Protein AF-A0A974X849-F1 (afdb_monomer_lite)

Secondary structure (DSSP, 8-state):
--HHHHHHHHHTTS-HHHIIIIIHIIIIIHHHHHHHHHHHHHHHHTT---HHHHHHHHHHHHHHHHHHHHHHHHHHHHHHHHHHTT-BS-HHHHHHHHIIIIIIIIIIIHHHHHH--S--S-HHHHHHHHHHHHHHHHHHHHHHHHHHGGGGGGGB-

Foldseek 3Di:
DDPLVVVCVVPVVDDLVCQLQPVQLVPQQQVVLVVLLVVVVVVVVVPDDPVVLSVVLSVVLSVVSSVLSSVLSNLVNVLSVCLVVLVDQDLVVNLVSQLVNQQQSRWLVSNLSSPDDPDPVDPVVNVCSVPVSSVRSSVVSVVVCVVRVVSSPVSHD

pLDDT: mean 79.15, std 9.49, range [49.28, 93.44]

Structure (mmCIF, N/CA/C/O backbone):
data_AF-A0A974X849-F1
#
_entry.id   AF-A0A974X849-F1
#
loop_
_atom_site.group_PDB
_atom_site.id
_atom_site.type_symbol
_atom_site.label_atom_id
_atom_site.label_alt_id
_atom_site.label_comp_id
_atom_site.label_asym_id
_atom_site.label_entity_id
_atom_site.label_seq_id
_atom_site.pdbx_PDB_ins_code
_atom_site.Cartn_x
_atom_site.Cartn_y
_atom_site.Cartn_z
_atom_site.occupancy
_atom_site.B_iso_or_equiv
_atom_site.auth_seq_id
_atom_site.auth_comp_id
_atom_site.auth_asym_id
_atom_site.auth_atom_id
_atom_site.pdbx_PDB_model_num
ATOM 1 N N . MET A 1 1 ? -18.730 14.088 14.517 1.00 52.00 1 MET A N 1
ATOM 2 C CA . MET A 1 1 ? -18.420 12.729 14.003 1.00 52.00 1 MET A CA 1
ATOM 3 C C . MET A 1 1 ? -17.008 12.722 13.441 1.00 52.00 1 MET A C 1
ATOM 5 O O . MET A 1 1 ? -16.687 13.609 12.659 1.00 52.00 1 MET A O 1
ATOM 9 N N . GLY A 1 2 ? -16.146 11.794 13.863 1.00 66.69 2 GLY A N 1
ATOM 10 C CA . GLY A 1 2 ? -14.771 11.732 13.360 1.00 66.69 2 GLY A CA 1
ATOM 11 C C . GLY A 1 2 ? -14.711 11.256 11.906 1.00 66.69 2 GLY A C 1
ATOM 12 O O . GLY A 1 2 ? -15.606 10.554 11.436 1.00 66.69 2 GLY A O 1
ATOM 13 N N . LYS A 1 3 ? -13.632 11.601 11.188 1.00 69.19 3 LYS A N 1
ATOM 14 C CA . LYS A 1 3 ? -13.411 11.155 9.798 1.00 69.19 3 LYS A CA 1
ATOM 15 C C . LYS A 1 3 ? -13.486 9.624 9.664 1.00 69.19 3 LYS A C 1
ATOM 17 O O . LYS A 1 3 ? -14.090 9.140 8.711 1.00 69.19 3 LYS A O 1
ATOM 22 N N . VAL A 1 4 ? -12.957 8.878 10.638 1.00 70.31 4 VAL A N 1
ATOM 23 C CA . VAL A 1 4 ? -13.020 7.403 10.688 1.00 70.31 4 VAL A CA 1
ATOM 24 C C . VAL A 1 4 ? -14.458 6.898 10.868 1.00 70.31 4 VAL A C 1
ATOM 26 O O . VAL A 1 4 ? -14.873 6.079 10.059 1.00 70.31 4 VAL A O 1
ATOM 29 N N . ASP A 1 5 ? -15.250 7.447 11.800 1.00 70.62 5 ASP A N 1
ATOM 30 C CA . ASP A 1 5 ? -16.679 7.098 11.968 1.00 70.62 5 ASP A CA 1
ATOM 31 C C . ASP A 1 5 ? -17.467 7.290 10.664 1.00 70.62 5 ASP A C 1
ATOM 33 O O . ASP A 1 5 ? -18.250 6.440 10.243 1.00 70.62 5 ASP A O 1
ATOM 37 N N . SER A 1 6 ? -17.222 8.410 9.973 1.00 77.62 6 SER A N 1
ATOM 38 C CA . SER A 1 6 ? -17.874 8.709 8.694 1.00 77.62 6 SER A CA 1
ATOM 39 C C . SER A 1 6 ? -17.460 7.738 7.583 1.00 77.62 6 SER A C 1
ATOM 41 O O . SER A 1 6 ? -18.272 7.385 6.726 1.00 77.62 6 SER A O 1
ATOM 43 N N . LYS A 1 7 ? -16.193 7.303 7.594 1.00 74.25 7 LYS A N 1
ATOM 44 C CA . LYS A 1 7 ? -15.628 6.375 6.614 1.00 74.25 7 LYS A CA 1
ATOM 45 C C . LYS A 1 7 ? -16.153 4.964 6.871 1.00 74.25 7 LYS A C 1
ATOM 47 O O . LYS A 1 7 ? -16.627 4.329 5.934 1.00 74.25 7 LYS A O 1
ATOM 52 N N . TRP A 1 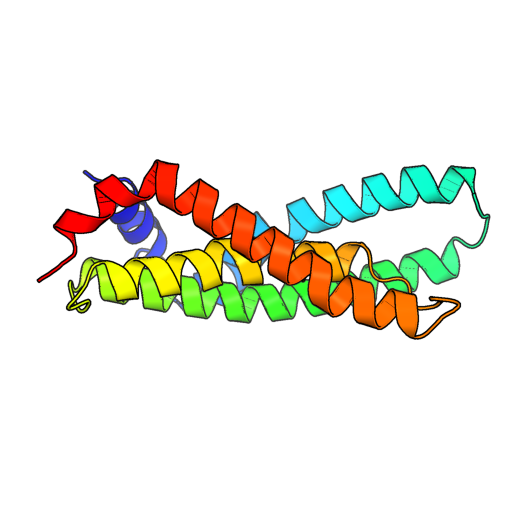8 ? -16.166 4.529 8.130 1.00 76.69 8 TRP A N 1
ATOM 53 C CA . TRP A 1 8 ? -16.754 3.263 8.551 1.00 76.69 8 TRP A CA 1
ATOM 54 C C . TRP A 1 8 ? -18.240 3.203 8.209 1.00 76.69 8 TRP A C 1
ATOM 56 O O . TRP A 1 8 ? -18.626 2.305 7.480 1.00 76.69 8 TRP A O 1
ATOM 66 N N . ASN A 1 9 ? -19.052 4.203 8.568 1.00 77.19 9 ASN A N 1
ATOM 67 C CA . ASN A 1 9 ? -20.485 4.230 8.234 1.00 77.19 9 ASN A CA 1
ATOM 68 C C . ASN A 1 9 ? -20.785 4.165 6.727 1.00 77.19 9 ASN A C 1
ATOM 70 O O . ASN A 1 9 ? -21.864 3.734 6.324 1.00 77.19 9 ASN A O 1
ATOM 74 N N . LYS A 1 10 ? -19.865 4.619 5.869 1.00 77.81 10 LYS A N 1
ATOM 75 C CA . LYS A 1 10 ? -19.992 4.471 4.411 1.00 77.81 10 LYS A CA 1
ATOM 76 C C . LYS A 1 10 ? -19.595 3.074 3.938 1.00 77.81 10 LYS A C 1
ATOM 78 O O . LYS A 1 10 ? -20.205 2.560 3.003 1.00 77.81 10 LYS A O 1
ATOM 83 N N . ILE A 1 11 ? -18.562 2.496 4.546 1.00 71.25 11 ILE A N 1
ATOM 84 C CA . ILE A 1 11 ? -17.989 1.201 4.173 1.00 71.25 11 ILE A CA 1
ATOM 85 C C . ILE A 1 11 ? -18.840 0.043 4.719 1.00 71.25 11 ILE A C 1
ATOM 87 O O . ILE A 1 11 ? -19.149 -0.865 3.957 1.00 71.25 11 ILE A O 1
ATOM 91 N N . SER A 1 12 ? -19.305 0.121 5.968 1.00 76.94 12 SER A N 1
ATOM 92 C CA . SER A 1 12 ? -20.121 -0.891 6.655 1.00 76.94 12 SER A CA 1
ATOM 93 C C . SER A 1 12 ? -21.507 -1.089 6.038 1.00 76.94 12 SER A C 1
ATOM 95 O O . SER A 1 12 ? -22.063 -2.180 6.107 1.00 76.94 12 SER A O 1
ATOM 97 N N . LYS A 1 13 ? -22.049 -0.067 5.360 1.00 77.00 13 LYS A N 1
ATOM 98 C CA . LYS A 1 13 ? -23.278 -0.181 4.551 1.00 77.00 13 LYS A CA 1
ATOM 99 C C . LYS A 1 13 ? -23.125 -1.105 3.338 1.00 77.00 13 LYS A C 1
ATOM 101 O O . LYS A 1 13 ? -24.120 -1.446 2.705 1.00 77.00 13 LYS A O 1
ATOM 106 N N . ARG A 1 14 ? -21.896 -1.463 2.958 1.00 75.00 14 ARG A N 1
ATOM 107 C CA . ARG A 1 14 ? -21.586 -2.372 1.848 1.00 75.00 14 ARG A CA 1
ATOM 108 C C . ARG A 1 14 ? -20.989 -3.660 2.401 1.00 75.00 14 ARG A C 1
ATOM 110 O O . ARG A 1 14 ? -20.420 -3.674 3.484 1.00 75.00 14 ARG A O 1
ATOM 117 N N . THR A 1 15 ? -21.087 -4.754 1.648 1.00 78.38 15 THR A N 1
ATOM 118 C CA . THR A 1 15 ? -20.474 -6.018 2.073 1.00 78.38 15 THR A CA 1
ATOM 119 C C . THR A 1 15 ? -18.949 -5.923 2.019 1.00 78.38 15 THR A C 1
ATOM 121 O O . THR A 1 15 ? -18.383 -5.296 1.119 1.00 78.38 15 THR A O 1
ATOM 124 N N . MET A 1 16 ? -18.276 -6.607 2.948 1.00 74.81 16 MET A N 1
ATOM 125 C CA . MET A 1 16 ? -16.814 -6.731 2.984 1.00 74.81 16 MET A CA 1
ATOM 126 C C . MET A 1 16 ? -16.256 -7.128 1.608 1.00 74.81 16 MET A C 1
ATOM 128 O O . MET A 1 16 ? -15.324 -6.504 1.106 1.00 74.81 16 MET A O 1
ATOM 132 N N . LYS A 1 17 ? -16.884 -8.116 0.946 1.00 76.81 17 LYS A N 1
ATOM 133 C CA . LYS A 1 17 ? -16.521 -8.560 -0.412 1.00 76.81 17 LYS A CA 1
ATOM 134 C C . LYS A 1 17 ? -16.564 -7.404 -1.415 1.00 76.81 17 LYS A C 1
ATOM 136 O O . LYS A 1 17 ? -15.614 -7.215 -2.167 1.00 76.81 17 LYS A O 1
ATOM 141 N N . TRP A 1 18 ? -17.616 -6.588 -1.398 1.00 80.50 18 TRP A N 1
ATOM 142 C CA . TRP A 1 18 ? -17.719 -5.447 -2.303 1.00 80.50 18 TRP A CA 1
ATOM 143 C C . TRP A 1 18 ? -16.598 -4.427 -2.063 1.00 80.50 18 TRP A C 1
ATOM 145 O O . TRP A 1 18 ? -15.985 -3.949 -3.014 1.00 80.50 18 TRP A O 1
ATOM 155 N N . HIS A 1 19 ? -16.279 -4.115 -0.804 1.00 77.50 19 HIS A N 1
ATOM 156 C CA . HIS A 1 19 ? -15.189 -3.192 -0.482 1.00 77.50 19 HIS A CA 1
ATOM 157 C C . HIS A 1 19 ? -13.818 -3.725 -0.931 1.00 77.50 19 HIS A C 1
ATOM 159 O O . HIS A 1 19 ? -13.050 -2.973 -1.527 1.00 77.50 19 HIS A O 1
ATOM 165 N N . MET A 1 20 ? -13.555 -5.020 -0.725 1.00 78.56 20 MET A N 1
ATOM 166 C CA . MET A 1 20 ? -12.295 -5.674 -1.095 1.00 78.56 20 MET A CA 1
ATOM 167 C C . MET A 1 20 ? -12.081 -5.785 -2.606 1.00 78.56 20 MET A C 1
ATOM 169 O O . MET A 1 20 ? -10.988 -5.499 -3.074 1.00 78.56 20 MET A O 1
ATOM 173 N N . PHE A 1 21 ? -13.096 -6.205 -3.367 1.00 71.56 21 PHE A N 1
ATOM 174 C CA . PHE A 1 21 ? -12.935 -6.504 -4.798 1.00 71.56 21 PHE A CA 1
ATOM 175 C C . PHE A 1 21 ? -13.242 -5.311 -5.707 1.00 71.56 21 PHE A C 1
ATOM 177 O O . PHE A 1 21 ? -12.679 -5.194 -6.788 1.00 71.56 21 PHE A O 1
ATOM 184 N N . VAL A 1 22 ? -14.130 -4.411 -5.282 1.00 68.88 22 VAL A N 1
ATOM 185 C CA . VAL A 1 22 ? -14.666 -3.350 -6.149 1.00 68.88 22 VAL A CA 1
ATOM 186 C C . VAL A 1 22 ? -14.359 -1.976 -5.570 1.00 68.88 22 VAL A C 1
ATOM 188 O O . VAL A 1 22 ? -13.866 -1.095 -6.261 1.00 68.88 22 VAL A O 1
ATOM 191 N N . GLY A 1 23 ? -14.627 -1.771 -4.284 1.00 72.38 23 GLY A N 1
ATOM 192 C CA . GLY A 1 23 ? -14.546 -0.455 -3.662 1.00 72.38 23 GLY A CA 1
ATOM 193 C C . GLY A 1 23 ? -13.134 0.107 -3.598 1.00 72.38 23 GLY A C 1
ATOM 194 O O . GLY A 1 23 ? -12.895 1.212 -4.077 1.00 72.38 23 GLY A O 1
ATOM 195 N N . PHE A 1 24 ? -12.226 -0.631 -2.969 1.00 75.75 24 PHE A N 1
ATOM 196 C CA . PHE A 1 24 ? -10.872 -0.170 -2.708 1.00 75.75 24 PHE A CA 1
ATOM 197 C C . PHE A 1 24 ? -9.974 -0.220 -3.956 1.00 75.75 24 PHE A C 1
ATOM 199 O O . PHE A 1 24 ? -9.436 0.832 -4.322 1.00 75.75 24 PHE A O 1
ATOM 206 N N . PRO A 1 25 ? -9.863 -1.359 -4.676 1.00 69.25 25 PRO A N 1
ATOM 207 C CA . PRO A 1 25 ? -8.932 -1.466 -5.797 1.00 69.25 25 PRO A CA 1
ATOM 208 C C . PRO A 1 25 ? -9.285 -0.503 -6.936 1.00 69.25 25 PRO A C 1
ATOM 210 O O . PRO A 1 25 ? -8.424 0.244 -7.397 1.00 69.25 25 PRO A O 1
ATOM 213 N N . LEU A 1 26 ? -10.562 -0.450 -7.343 1.00 69.19 26 LEU A N 1
ATOM 214 C CA . LEU A 1 26 ? -10.991 0.366 -8.486 1.00 69.19 26 LEU A CA 1
ATOM 215 C C . LEU A 1 26 ? -10.956 1.872 -8.202 1.00 69.19 26 LEU A C 1
ATOM 217 O O . LEU A 1 26 ? -10.762 2.652 -9.126 1.00 69.19 26 LEU A O 1
ATOM 221 N N . LYS A 1 27 ? -11.182 2.308 -6.954 1.00 74.94 27 LYS A N 1
ATOM 222 C CA . LYS A 1 27 ? -11.252 3.746 -6.638 1.00 74.94 27 LYS A CA 1
ATOM 223 C C . LYS A 1 27 ? -9.926 4.348 -6.226 1.00 74.94 27 LYS A C 1
ATOM 225 O O . LYS A 1 27 ? -9.729 5.538 -6.440 1.00 74.94 27 LYS A O 1
ATOM 230 N N . GLN A 1 28 ? -9.075 3.571 -5.564 1.00 72.06 28 GLN A N 1
ATOM 231 C CA . GLN A 1 28 ? -7.878 4.119 -4.941 1.00 72.06 28 GLN A CA 1
ATOM 232 C C . GLN A 1 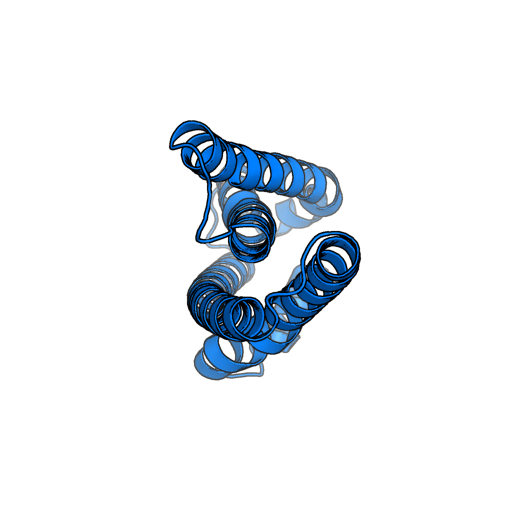28 ? -6.591 3.635 -5.605 1.00 72.06 28 GLN A C 1
ATOM 234 O O . GLN A 1 28 ? -5.641 4.401 -5.652 1.00 72.06 28 GLN A O 1
ATOM 239 N N . ILE A 1 29 ? -6.548 2.415 -6.150 1.00 74.50 29 ILE A N 1
ATOM 240 C CA . ILE A 1 29 ? -5.300 1.849 -6.689 1.00 74.50 29 ILE A CA 1
ATOM 241 C C . ILE A 1 29 ? -5.217 1.989 -8.203 1.00 74.50 29 ILE A C 1
ATOM 243 O O . ILE A 1 29 ? -4.238 2.538 -8.704 1.00 74.50 29 ILE A O 1
ATOM 247 N N . ILE A 1 30 ? -6.251 1.565 -8.934 1.00 73.69 30 ILE A N 1
ATOM 248 C CA . ILE A 1 30 ? -6.245 1.622 -10.403 1.00 73.69 30 ILE A CA 1
ATOM 249 C C . ILE A 1 30 ? -6.046 3.051 -10.936 1.00 73.69 30 ILE A C 1
ATOM 251 O O . ILE A 1 30 ? -5.205 3.216 -11.813 1.00 73.69 30 ILE A O 1
ATOM 255 N N . PRO A 1 31 ? -6.721 4.102 -10.426 1.00 75.81 31 PRO A N 1
ATOM 256 C CA . PRO A 1 31 ? -6.533 5.453 -10.953 1.00 75.81 31 PRO A CA 1
ATOM 257 C C . PRO A 1 31 ? -5.119 5.992 -10.718 1.00 75.81 31 PRO A C 1
ATOM 259 O O . PRO A 1 31 ? -4.550 6.613 -11.610 1.00 75.81 31 PRO A O 1
ATOM 262 N N . ILE A 1 32 ? -4.532 5.719 -9.544 1.00 74.94 32 ILE A N 1
ATOM 263 C CA . ILE A 1 32 ? -3.158 6.132 -9.215 1.00 74.94 32 ILE A CA 1
ATOM 264 C C . ILE A 1 32 ? -2.167 5.419 -10.132 1.00 74.94 32 ILE A C 1
ATOM 266 O O . ILE A 1 32 ? -1.254 6.045 -10.665 1.00 74.94 32 ILE A O 1
ATOM 270 N N . GLN A 1 33 ? -2.361 4.121 -10.359 1.00 72.50 33 GLN A N 1
ATOM 271 C CA . GLN A 1 33 ? -1.504 3.374 -11.265 1.00 72.50 33 GLN A CA 1
ATOM 272 C C . GLN A 1 33 ? -1.660 3.776 -12.722 1.00 72.50 33 GLN A C 1
ATOM 274 O O . GLN A 1 33 ? -0.649 3.912 -13.395 1.00 72.50 33 GLN A O 1
ATOM 279 N N . LEU A 1 34 ? -2.880 3.992 -13.211 1.00 77.06 34 LEU A N 1
ATOM 280 C CA . LEU A 1 34 ? -3.096 4.487 -14.568 1.00 77.06 34 LEU A CA 1
ATOM 281 C C . LEU A 1 34 ? -2.440 5.856 -14.750 1.00 77.06 34 LEU A C 1
ATOM 283 O O . LEU A 1 34 ? -1.765 6.068 -15.748 1.00 77.06 34 LEU A O 1
ATOM 287 N N . PHE A 1 35 ? -2.560 6.752 -13.766 1.00 80.44 35 PHE A N 1
ATOM 288 C CA . PHE A 1 35 ? -1.868 8.038 -13.789 1.00 80.44 35 PHE A CA 1
ATOM 289 C C . PHE A 1 35 ? -0.344 7.866 -13.876 1.00 80.44 35 PHE A C 1
ATOM 291 O O . PHE A 1 35 ? 0.287 8.451 -14.752 1.00 80.44 35 PHE A O 1
ATOM 298 N N . LEU A 1 36 ? 0.249 7.024 -13.023 1.00 76.06 36 LEU A N 1
ATOM 299 C CA . LEU A 1 36 ? 1.690 6.755 -13.051 1.00 76.06 36 LEU A CA 1
ATOM 300 C C . LEU A 1 36 ? 2.135 6.095 -14.362 1.00 76.06 36 LEU A C 1
ATOM 302 O O . LEU A 1 36 ? 3.170 6.472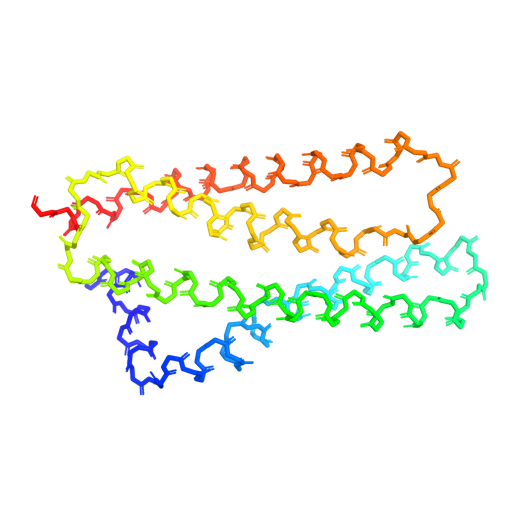 -14.902 1.00 76.06 36 LEU A O 1
ATOM 306 N N . LEU A 1 37 ? 1.359 5.149 -14.893 1.00 74.31 37 LEU A N 1
ATOM 307 C CA . LEU A 1 37 ? 1.636 4.492 -16.170 1.00 74.31 37 LEU A CA 1
ATOM 308 C C . LEU A 1 37 ? 1.598 5.487 -17.329 1.00 74.31 37 LEU A C 1
ATOM 310 O O . LEU A 1 37 ? 2.509 5.465 -18.143 1.00 74.31 37 LEU A O 1
ATOM 314 N N . VAL A 1 38 ? 0.617 6.395 -17.367 1.00 75.50 38 VAL A N 1
ATOM 315 C CA . VAL A 1 38 ? 0.528 7.451 -18.390 1.00 75.50 38 VAL A CA 1
ATOM 316 C C . VAL A 1 38 ? 1.719 8.403 -18.304 1.00 75.50 38 VAL A C 1
ATOM 318 O O . VAL A 1 38 ? 2.305 8.737 -19.329 1.00 75.50 38 VAL A O 1
ATOM 321 N N . VAL A 1 39 ? 2.117 8.820 -17.098 1.00 77.19 39 VAL A N 1
ATOM 322 C CA . VAL A 1 39 ? 3.304 9.671 -16.904 1.00 77.19 39 VAL A CA 1
ATOM 323 C C . VAL A 1 39 ? 4.570 8.954 -17.380 1.00 77.19 39 VAL A C 1
ATOM 325 O O . VAL A 1 39 ? 5.381 9.542 -18.093 1.00 77.19 39 VAL A O 1
ATOM 328 N N . LEU A 1 40 ? 4.728 7.676 -17.030 1.00 69.81 40 LEU A N 1
ATOM 329 C CA . LEU A 1 40 ? 5.868 6.864 -17.456 1.00 69.81 40 LEU A CA 1
ATOM 330 C C . LEU A 1 40 ? 5.869 6.626 -18.967 1.00 69.81 40 LEU A C 1
ATOM 332 O O . LEU A 1 40 ? 6.926 6.703 -19.580 1.00 69.81 40 LEU A O 1
ATOM 336 N N . GLU A 1 41 ? 4.713 6.378 -19.579 1.00 66.81 41 GLU A N 1
ATOM 337 C CA . GLU A 1 41 ? 4.570 6.232 -21.029 1.00 66.81 41 GLU A CA 1
ATOM 338 C C . GLU A 1 41 ? 4.924 7.526 -21.753 1.00 66.81 41 GLU A C 1
ATOM 340 O O . GLU A 1 41 ? 5.615 7.490 -22.768 1.00 66.81 41 GLU A O 1
ATOM 345 N N . PHE A 1 42 ? 4.525 8.675 -21.200 1.00 69.00 42 PHE A N 1
ATOM 346 C CA . PHE A 1 42 ? 4.887 9.978 -21.739 1.00 69.00 42 PHE A CA 1
ATOM 347 C C . PHE A 1 42 ? 6.405 10.162 -21.743 1.00 69.00 42 PHE A C 1
ATOM 349 O O . PHE A 1 42 ? 6.959 10.532 -22.769 1.00 69.00 42 PHE A O 1
ATOM 356 N N . ILE A 1 43 ? 7.087 9.825 -20.645 1.00 67.00 43 ILE A N 1
ATOM 357 C CA . ILE A 1 43 ? 8.556 9.866 -20.554 1.00 67.00 43 ILE A CA 1
ATOM 358 C C . ILE A 1 43 ? 9.193 8.875 -21.540 1.00 67.00 43 ILE A C 1
ATOM 360 O O . ILE A 1 43 ? 10.136 9.218 -22.246 1.00 67.00 43 ILE A O 1
ATOM 364 N N . ASN A 1 44 ? 8.667 7.653 -21.621 1.00 63.44 44 ASN A N 1
ATOM 365 C CA . ASN A 1 44 ? 9.251 6.575 -22.416 1.00 63.44 44 ASN A CA 1
ATOM 366 C C . ASN A 1 44 ? 9.059 6.782 -23.927 1.00 63.44 44 ASN A C 1
ATOM 368 O O . ASN A 1 44 ? 9.937 6.433 -24.709 1.00 63.44 44 ASN A O 1
ATOM 372 N N . LYS A 1 45 ? 7.958 7.420 -24.347 1.00 60.84 45 LYS A N 1
ATOM 373 C CA . LYS A 1 45 ? 7.698 7.816 -25.741 1.00 60.84 45 LYS A CA 1
ATOM 374 C C . LYS A 1 45 ? 8.759 8.779 -26.287 1.00 60.84 45 LYS A C 1
ATOM 376 O O . LYS A 1 45 ? 8.994 8.791 -27.490 1.00 60.84 45 LYS A O 1
ATOM 381 N N . TYR A 1 46 ? 9.416 9.555 -25.424 1.00 57.34 46 TYR A N 1
ATOM 382 C CA . TYR A 1 46 ? 10.555 10.395 -25.810 1.00 57.34 46 TYR A CA 1
ATOM 383 C C . TYR A 1 46 ? 11.885 9.625 -25.891 1.00 57.34 46 TYR A C 1
ATOM 385 O O . TYR A 1 46 ? 12.868 10.191 -26.362 1.00 57.34 46 TYR A O 1
ATOM 393 N N . ILE A 1 47 ? 11.934 8.365 -25.439 1.00 60.50 47 ILE A N 1
ATOM 394 C CA . ILE A 1 47 ? 13.177 7.601 -25.251 1.00 60.50 47 ILE A CA 1
ATOM 395 C C . ILE A 1 47 ? 13.239 6.330 -26.124 1.00 60.50 47 ILE A C 1
ATOM 397 O O . ILE A 1 47 ? 14.338 5.961 -26.532 1.00 60.50 47 ILE A O 1
ATOM 401 N N . ASN A 1 48 ? 12.129 5.638 -26.435 1.00 58.16 48 ASN A N 1
ATOM 402 C CA . ASN A 1 48 ? 12.191 4.357 -27.168 1.00 58.16 48 ASN A CA 1
ATOM 403 C C . ASN A 1 48 ? 10.888 3.961 -27.914 1.00 58.16 48 ASN A C 1
ATOM 405 O O . ASN A 1 48 ? 9.788 4.234 -27.439 1.00 58.16 48 ASN A O 1
ATOM 409 N N . GLU A 1 49 ? 10.991 3.245 -29.046 1.00 58.94 49 GLU A N 1
ATOM 410 C CA . GLU A 1 49 ? 9.863 2.951 -29.971 1.00 58.94 49 GLU A CA 1
ATOM 411 C C . GLU A 1 49 ? 9.068 1.649 -29.693 1.00 58.94 49 GLU A C 1
ATOM 413 O O . GLU A 1 49 ? 8.133 1.307 -30.422 1.00 58.94 49 GLU A O 1
ATOM 418 N N . ASN A 1 50 ? 9.384 0.877 -28.647 1.00 70.88 50 ASN A N 1
ATOM 419 C CA . ASN A 1 50 ? 8.867 -0.498 -28.518 1.00 70.88 50 ASN A CA 1
ATOM 420 C C . ASN A 1 50 ? 7.497 -0.615 -27.800 1.00 70.88 50 ASN A C 1
ATOM 422 O O . ASN A 1 50 ? 7.371 -1.166 -26.702 1.00 70.88 50 ASN A O 1
ATOM 426 N N . ILE A 1 51 ? 6.442 -0.117 -28.453 1.00 73.12 51 ILE A N 1
ATOM 427 C CA . ILE A 1 51 ? 5.064 0.004 -27.927 1.00 73.12 51 ILE A CA 1
ATOM 428 C C . ILE A 1 51 ? 4.448 -1.344 -27.497 1.00 73.12 51 ILE A C 1
ATOM 430 O O . ILE A 1 51 ? 3.771 -1.422 -26.472 1.00 73.12 51 ILE A O 1
ATOM 434 N N . LYS A 1 52 ? 4.681 -2.438 -28.238 1.00 76.06 52 LYS A N 1
ATOM 435 C CA . LYS A 1 52 ? 4.061 -3.750 -27.935 1.00 76.06 52 LYS A CA 1
ATOM 436 C C . LYS A 1 52 ? 4.492 -4.304 -26.578 1.00 76.06 52 LYS A C 1
ATOM 438 O O . LYS A 1 52 ? 3.668 -4.815 -25.821 1.00 76.06 52 LYS A O 1
ATOM 443 N N . LEU A 1 53 ? 5.780 -4.190 -26.271 1.00 75.38 53 LEU A N 1
ATOM 444 C CA . LEU A 1 53 ? 6.346 -4.648 -25.009 1.00 75.38 53 LEU A CA 1
ATOM 445 C C . LEU A 1 53 ? 5.805 -3.819 -23.832 1.00 75.38 53 LEU A C 1
ATOM 447 O O . LEU A 1 53 ? 5.470 -4.372 -22.785 1.00 75.38 53 LEU A O 1
ATOM 451 N N . PHE A 1 54 ? 5.662 -2.507 -24.028 1.00 75.94 54 PHE A N 1
ATOM 452 C CA . PHE A 1 54 ? 5.099 -1.600 -23.034 1.00 75.94 54 PHE A CA 1
ATOM 453 C C . PHE A 1 54 ? 3.651 -1.963 -22.656 1.00 75.94 54 PHE A C 1
ATOM 455 O O . PHE A 1 54 ? 3.305 -1.996 -21.471 1.00 75.94 54 PHE A O 1
ATOM 462 N N . ILE A 1 55 ? 2.813 -2.304 -23.643 1.00 77.56 55 ILE A N 1
ATOM 463 C CA . ILE A 1 55 ? 1.415 -2.702 -23.408 1.00 77.56 55 ILE A CA 1
ATOM 464 C C . ILE A 1 55 ? 1.345 -3.955 -22.526 1.00 77.56 55 ILE A C 1
ATOM 466 O O . ILE A 1 55 ? 0.624 -3.970 -21.527 1.00 77.56 55 ILE A O 1
ATOM 470 N N . VAL A 1 56 ? 2.124 -4.994 -22.849 1.00 80.56 56 VAL A N 1
ATOM 471 C CA . VAL A 1 56 ? 2.141 -6.250 -22.076 1.00 80.56 56 VAL A CA 1
ATOM 472 C C . VAL A 1 56 ? 2.572 -6.001 -20.626 1.00 80.56 56 VAL A C 1
ATOM 474 O O . VAL A 1 56 ? 1.943 -6.504 -19.695 1.00 80.56 56 VAL A O 1
ATOM 477 N N . GLN A 1 57 ? 3.599 -5.177 -20.414 1.00 77.94 57 GLN A N 1
ATOM 478 C CA . GLN A 1 57 ? 4.066 -4.813 -19.074 1.00 77.94 57 GLN A CA 1
ATOM 479 C C . GLN A 1 57 ? 3.004 -4.070 -18.269 1.00 77.94 57 GLN A C 1
ATOM 481 O O . GLN A 1 57 ? 2.788 -4.374 -17.096 1.00 77.94 57 GLN A O 1
ATOM 486 N N . SER A 1 58 ? 2.330 -3.111 -18.896 1.00 79.31 58 SER A N 1
ATOM 487 C CA . SER A 1 58 ? 1.284 -2.320 -18.253 1.00 79.31 58 SER A CA 1
ATOM 488 C C . SER A 1 58 ? 0.117 -3.199 -17.806 1.00 79.31 58 SER A C 1
ATOM 490 O O . SER A 1 58 ? -0.365 -3.051 -16.684 1.00 79.31 58 SER A O 1
ATOM 492 N N . ILE A 1 59 ? -0.275 -4.185 -18.620 1.00 83.25 59 ILE A N 1
ATOM 493 C CA . ILE A 1 59 ? -1.302 -5.169 -18.250 1.00 83.25 59 ILE A CA 1
ATOM 494 C C . ILE A 1 59 ? -0.867 -5.984 -17.024 1.00 83.25 59 ILE A C 1
ATOM 496 O O . ILE A 1 59 ? -1.634 -6.106 -16.069 1.00 83.25 59 ILE A O 1
ATOM 500 N N . ILE A 1 60 ? 0.367 -6.502 -17.003 1.00 84.19 60 ILE A N 1
ATOM 501 C CA . ILE A 1 60 ? 0.885 -7.275 -15.861 1.00 84.19 60 ILE A CA 1
ATOM 502 C C . ILE A 1 60 ? 0.892 -6.422 -14.584 1.00 84.19 60 ILE A C 1
ATOM 504 O O . ILE A 1 60 ? 0.424 -6.876 -13.539 1.00 84.19 60 ILE A O 1
ATOM 508 N N . LYS A 1 61 ? 1.360 -5.171 -14.662 1.00 82.69 61 LYS A N 1
ATOM 509 C CA . LYS A 1 61 ? 1.384 -4.233 -13.527 1.00 82.69 61 LYS A CA 1
ATOM 510 C C . LYS A 1 61 ? -0.010 -3.984 -12.959 1.00 82.69 61 LYS A C 1
ATOM 512 O O . LYS A 1 61 ? -0.181 -4.046 -11.742 1.00 82.69 61 LYS A O 1
ATOM 517 N N . LEU A 1 62 ? -0.997 -3.768 -13.830 1.00 83.94 62 LEU A N 1
ATOM 518 C CA . LEU A 1 62 ? -2.392 -3.573 -13.434 1.00 83.94 62 LEU A CA 1
ATOM 519 C C . LEU A 1 62 ? -2.965 -4.813 -12.738 1.00 83.94 62 LEU A C 1
ATOM 521 O O . LEU A 1 62 ? -3.642 -4.677 -11.719 1.00 83.94 62 LEU A O 1
ATOM 525 N N . ILE A 1 63 ? -2.664 -6.019 -13.231 1.00 85.88 63 ILE A N 1
ATOM 526 C CA . ILE A 1 63 ? -3.099 -7.273 -12.595 1.00 85.88 63 ILE A CA 1
ATOM 527 C C . ILE A 1 63 ? -2.484 -7.407 -11.197 1.00 85.88 63 ILE A C 1
ATOM 529 O O . ILE A 1 63 ? -3.206 -7.639 -10.225 1.00 85.88 63 ILE A O 1
ATOM 533 N N . VAL A 1 64 ? -1.166 -7.230 -11.070 1.00 85.81 64 VAL A N 1
ATOM 534 C CA . VAL A 1 64 ? -0.458 -7.362 -9.785 1.00 85.81 64 VAL A CA 1
ATOM 535 C C . VAL A 1 64 ? -0.977 -6.347 -8.768 1.00 85.81 64 VAL A C 1
ATOM 537 O O . VAL A 1 64 ? -1.211 -6.687 -7.608 1.00 85.81 64 VAL A O 1
ATOM 540 N N . ALA A 1 65 ? -1.221 -5.112 -9.188 1.00 84.62 65 ALA A N 1
ATOM 541 C CA . ALA A 1 65 ? -1.736 -4.082 -8.301 1.00 84.62 65 ALA A CA 1
ATOM 542 C C . ALA A 1 65 ? -3.198 -4.265 -7.930 1.00 84.62 65 ALA A C 1
ATOM 544 O O . ALA A 1 65 ? -3.591 -3.945 -6.811 1.00 84.62 65 ALA A O 1
ATOM 545 N N . TYR A 1 66 ? -4.007 -4.807 -8.836 1.00 85.50 66 TYR A N 1
ATOM 546 C CA . TYR A 1 66 ? -5.367 -5.197 -8.509 1.00 85.50 66 TYR A CA 1
ATOM 547 C C . TYR A 1 66 ? -5.373 -6.268 -7.409 1.00 85.50 66 TYR A C 1
ATOM 549 O O . TYR A 1 66 ? -6.080 -6.116 -6.410 1.00 85.50 66 TYR A O 1
ATOM 557 N N . LEU A 1 67 ? -4.521 -7.295 -7.527 1.00 87.19 67 LEU A N 1
ATOM 558 C CA . LEU A 1 67 ? -4.342 -8.314 -6.486 1.00 87.19 67 LEU A CA 1
ATOM 559 C C . LEU A 1 67 ? -3.860 -7.700 -5.166 1.00 87.19 67 LEU A C 1
ATOM 561 O O . LEU A 1 67 ? -4.419 -7.994 -4.107 1.00 87.19 67 LEU A O 1
ATOM 565 N N . LEU A 1 68 ? -2.877 -6.799 -5.221 1.00 86.44 68 LEU A N 1
ATOM 566 C CA . LEU A 1 68 ? -2.410 -6.065 -4.048 1.00 86.44 68 LEU A CA 1
ATOM 567 C C . LEU A 1 68 ? -3.540 -5.229 -3.427 1.00 86.44 68 LEU A C 1
ATOM 569 O O . LEU A 1 68 ? -3.683 -5.180 -2.207 1.00 86.44 68 LEU A O 1
ATOM 573 N N . GLY A 1 69 ? -4.394 -4.624 -4.247 1.00 84.50 69 GLY A N 1
ATOM 574 C CA . GLY A 1 69 ? -5.531 -3.843 -3.789 1.00 84.50 69 GLY A CA 1
ATOM 575 C C . GLY A 1 69 ? -6.589 -4.654 -3.062 1.00 84.50 69 GLY A C 1
ATOM 576 O O . GLY A 1 69 ? -7.163 -4.148 -2.100 1.00 84.50 69 GLY A O 1
ATOM 577 N N . ILE A 1 70 ? -6.797 -5.916 -3.442 1.00 86.69 70 ILE A N 1
ATOM 578 C CA . ILE A 1 70 ? -7.654 -6.840 -2.687 1.00 86.69 70 ILE A CA 1
ATOM 579 C C . ILE A 1 70 ? -7.074 -7.066 -1.284 1.00 86.69 70 ILE A C 1
ATOM 581 O O . ILE A 1 70 ? -7.805 -6.999 -0.292 1.00 86.69 70 ILE A O 1
ATOM 585 N N . VAL A 1 71 ? -5.759 -7.292 -1.185 1.00 88.00 71 VAL A N 1
ATOM 586 C CA . VAL A 1 71 ? -5.068 -7.486 0.102 1.00 88.00 71 VAL A CA 1
ATOM 587 C C . VAL A 1 71 ? -5.187 -6.234 0.971 1.00 88.00 71 VAL A C 1
ATOM 589 O O . VAL A 1 71 ? -5.564 -6.330 2.140 1.00 88.00 71 VAL A O 1
ATOM 592 N N . ILE A 1 72 ? -4.931 -5.055 0.401 1.00 88.12 72 ILE A N 1
ATOM 593 C CA . ILE A 1 72 ? -5.020 -3.784 1.127 1.00 88.12 72 ILE A CA 1
ATOM 594 C C . ILE A 1 72 ? -6.454 -3.511 1.567 1.00 88.12 72 ILE A C 1
ATOM 596 O O . ILE A 1 72 ? -6.662 -3.185 2.730 1.00 88.12 72 ILE A O 1
ATOM 600 N N . GLY A 1 73 ? -7.446 -3.705 0.695 1.00 86.06 73 GLY A N 1
ATOM 601 C CA . GLY A 1 73 ? -8.856 -3.512 1.035 1.00 86.06 73 GLY A CA 1
ATOM 602 C C . GLY A 1 73 ? -9.314 -4.426 2.174 1.00 86.06 73 GLY A C 1
ATOM 603 O O . GLY A 1 73 ? -10.079 -4.006 3.041 1.00 86.06 73 GLY A O 1
ATOM 604 N N . ARG A 1 74 ? -8.802 -5.663 2.237 1.00 88.50 74 ARG A N 1
ATOM 605 C CA . ARG A 1 74 ? -9.060 -6.576 3.361 1.00 88.50 74 ARG A CA 1
ATOM 606 C C . ARG A 1 74 ? -8.447 -6.066 4.665 1.00 88.50 74 ARG A C 1
ATOM 608 O O . ARG A 1 74 ? -9.106 -6.102 5.706 1.00 88.50 74 ARG A O 1
ATOM 615 N N . LEU A 1 75 ? -7.193 -5.619 4.621 1.00 89.00 75 LEU A N 1
ATOM 616 C CA . LEU A 1 75 ? -6.493 -5.088 5.792 1.00 89.00 75 LEU A CA 1
ATOM 617 C C . LEU A 1 75 ? -7.119 -3.776 6.276 1.00 89.00 75 LEU A C 1
ATOM 619 O O . LEU A 1 75 ? -7.298 -3.603 7.479 1.00 89.00 75 LEU A O 1
ATOM 623 N N . GLU A 1 76 ? -7.503 -2.886 5.357 1.00 87.94 76 GLU A N 1
ATOM 624 C CA . GLU A 1 76 ? -8.191 -1.631 5.662 1.00 87.94 76 GLU A CA 1
ATOM 625 C C . GLU A 1 76 ? -9.542 -1.900 6.329 1.00 87.94 76 GLU A C 1
ATOM 627 O O . GLU A 1 76 ? -9.827 -1.306 7.368 1.00 87.94 76 GLU A O 1
ATOM 632 N N . TRP A 1 77 ? -10.338 -2.834 5.795 1.00 86.19 77 TRP A N 1
ATOM 633 C CA . TRP A 1 77 ? -11.602 -3.236 6.412 1.00 86.19 77 TRP A CA 1
ATOM 634 C C . TRP A 1 77 ? -11.394 -3.703 7.853 1.00 86.19 77 TRP A C 1
ATOM 636 O O . TRP A 1 77 ? -12.007 -3.156 8.765 1.00 86.19 77 TRP A O 1
ATOM 646 N N . SER A 1 78 ? -10.495 -4.671 8.068 1.00 89.25 78 SER A N 1
ATOM 647 C CA . SER A 1 78 ? -10.232 -5.216 9.405 1.00 89.25 78 SER A CA 1
ATOM 648 C C . SER A 1 78 ? -9.692 -4.155 10.368 1.00 89.25 78 SER A C 1
ATOM 650 O O . SER A 1 78 ? -10.022 -4.157 11.552 1.00 89.25 78 SER A O 1
ATOM 652 N N . TYR A 1 79 ? -8.879 -3.222 9.873 1.00 88.94 79 TYR A N 1
ATOM 653 C CA . TYR A 1 79 ? -8.372 -2.105 10.661 1.00 88.94 79 TYR A CA 1
ATOM 654 C C . TYR A 1 79 ? -9.491 -1.148 11.093 1.00 88.94 79 TYR A C 1
ATOM 656 O O . TYR A 1 79 ? -9.560 -0.781 12.266 1.00 88.94 79 TYR A O 1
ATOM 664 N N . LEU A 1 80 ? -10.384 -0.765 10.175 1.00 87.12 80 LEU A N 1
ATOM 665 C CA . LEU A 1 80 ? -11.517 0.114 10.478 1.00 87.12 80 LEU A CA 1
ATOM 666 C C . LEU A 1 80 ? -12.544 -0.558 11.398 1.00 87.12 80 LEU A C 1
ATOM 668 O O . LEU A 1 80 ? -13.065 0.098 12.295 1.00 87.12 80 LEU A O 1
ATOM 672 N N . GLU A 1 81 ? -12.786 -1.853 11.213 1.00 87.00 81 GLU A N 1
ATOM 673 C CA . GLU A 1 81 ? -13.650 -2.660 12.076 1.00 87.00 81 GLU A CA 1
ATOM 674 C C . GLU A 1 81 ? -13.124 -2.675 13.515 1.00 87.00 81 GLU A C 1
ATOM 676 O O . GLU A 1 81 ? -13.831 -2.272 14.436 1.00 87.00 81 GLU A O 1
ATOM 681 N N . LYS A 1 82 ? -11.837 -3.002 13.702 1.00 88.00 82 LYS A N 1
ATOM 682 C CA . LYS A 1 82 ? -11.187 -2.988 15.023 1.00 88.00 82 LYS A CA 1
ATOM 683 C C . LYS A 1 82 ? -11.189 -1.609 15.679 1.00 88.00 82 LYS A C 1
ATOM 685 O O . LYS A 1 82 ? -11.316 -1.529 16.898 1.00 88.00 82 LYS A O 1
ATOM 690 N N . LEU A 1 83 ? -11.033 -0.535 14.901 1.00 86.69 83 LEU A N 1
ATOM 691 C CA . LEU A 1 83 ? -11.137 0.835 15.411 1.00 86.69 83 LEU A CA 1
ATOM 692 C C . LEU A 1 83 ? -12.551 1.153 15.896 1.00 86.69 83 LEU A C 1
ATOM 694 O O . LEU A 1 83 ? -12.714 1.733 16.966 1.00 86.69 83 LEU A O 1
ATOM 698 N N . ASN A 1 84 ? -13.567 0.770 15.124 1.00 84.38 84 ASN A N 1
ATOM 699 C CA . ASN A 1 84 ? -14.960 1.020 15.474 1.00 84.38 84 ASN A CA 1
ATOM 700 C C . ASN A 1 84 ? -15.395 0.216 16.709 1.00 84.38 84 ASN A C 1
ATOM 702 O O . ASN A 1 84 ? -16.101 0.733 17.568 1.00 84.38 84 ASN A O 1
ATOM 706 N N . GLU A 1 85 ? -14.936 -1.028 16.824 1.00 86.44 85 GLU A N 1
ATOM 707 C CA . GLU A 1 85 ? -15.175 -1.894 17.984 1.00 86.44 85 GLU A CA 1
ATOM 708 C C . GLU A 1 85 ? -14.255 -1.584 19.180 1.00 86.44 85 GLU A C 1
ATOM 710 O O . GLU A 1 85 ? -14.304 -2.302 20.175 1.00 86.44 85 GLU A O 1
ATOM 715 N N . ARG A 1 86 ? -13.392 -0.558 19.088 1.00 83.12 86 ARG A N 1
ATOM 716 C CA . ARG A 1 86 ? -12.395 -0.183 20.113 1.00 83.12 86 ARG A CA 1
ATOM 717 C C . ARG A 1 86 ? -11.530 -1.355 20.593 1.00 83.12 86 ARG A C 1
ATOM 719 O O . ARG A 1 86 ? -11.132 -1.437 21.748 1.00 83.12 86 ARG A O 1
ATOM 726 N N . LYS A 1 87 ? -11.184 -2.270 19.684 1.00 85.25 87 LYS A N 1
ATOM 727 C CA . LYS A 1 87 ? -10.365 -3.459 19.985 1.00 85.25 87 LYS A CA 1
ATOM 728 C C . LYS A 1 87 ? -8.869 -3.158 20.124 1.00 85.25 87 LYS A C 1
ATOM 730 O O . LYS A 1 87 ? -8.081 -4.074 20.352 1.00 85.25 87 LYS A O 1
ATOM 735 N N . PHE A 1 88 ? -8.444 -1.909 19.938 1.00 84.69 88 PHE A N 1
ATOM 736 C CA . PHE A 1 88 ? -7.045 -1.523 20.094 1.00 84.69 88 PHE A CA 1
ATOM 737 C C . PHE A 1 88 ? -6.752 -1.106 21.535 1.00 84.69 88 PHE A C 1
ATOM 739 O O . PHE A 1 88 ? -7.332 -0.149 22.033 1.00 84.69 88 PHE A O 1
ATOM 746 N N . CYS A 1 89 ? -5.791 -1.788 22.161 1.00 81.25 89 CYS A N 1
ATOM 747 C CA . CYS A 1 89 ? -5.327 -1.459 23.511 1.00 81.25 89 CYS A CA 1
ATOM 748 C C . CYS A 1 89 ? -4.459 -0.194 23.555 1.00 81.25 89 CYS A C 1
ATOM 750 O O . CYS A 1 89 ? -4.454 0.502 24.555 1.00 81.25 89 CYS A O 1
ATOM 752 N N . ASP A 1 90 ? -3.729 0.105 22.470 1.00 87.62 90 ASP A N 1
ATOM 753 C CA . ASP A 1 90 ? -2.727 1.175 22.450 1.00 87.62 90 ASP A CA 1
ATOM 754 C C . ASP A 1 90 ? -2.707 1.952 21.132 1.00 87.62 90 ASP A C 1
ATOM 756 O O . ASP A 1 90 ? -2.763 1.375 20.036 1.00 87.62 90 ASP A O 1
ATOM 760 N N . ILE A 1 91 ? -2.432 3.258 21.232 1.00 88.25 91 ILE A N 1
ATOM 761 C CA . ILE A 1 91 ? -2.215 4.147 20.080 1.00 88.25 91 ILE A CA 1
ATOM 762 C C . ILE A 1 91 ? -1.057 3.681 19.187 1.00 88.25 91 ILE A C 1
ATOM 764 O O . ILE A 1 91 ? -1.084 3.855 17.968 1.00 88.25 91 ILE A O 1
ATOM 768 N N . LYS A 1 92 ? -0.036 3.037 19.771 1.00 89.19 92 LYS A N 1
ATOM 769 C CA . LYS A 1 92 ? 1.130 2.522 19.037 1.00 89.19 92 LYS A CA 1
ATOM 770 C C . LYS A 1 92 ? 0.729 1.445 18.023 1.00 89.19 92 LYS A C 1
ATOM 772 O O . LYS A 1 92 ? 1.261 1.434 16.911 1.00 89.19 92 LYS A O 1
ATOM 777 N N . ASN A 1 93 ? -0.229 0.585 18.375 1.00 89.62 93 ASN A N 1
ATOM 778 C CA . ASN A 1 93 ? -0.724 -0.484 17.504 1.00 89.62 93 ASN A CA 1
ATOM 779 C C . ASN A 1 93 ? -1.601 0.062 16.374 1.00 89.62 93 ASN A C 1
ATOM 781 O O . ASN A 1 93 ? -1.478 -0.383 15.226 1.00 89.62 93 ASN A O 1
ATOM 785 N N . ILE A 1 94 ? -2.415 1.076 16.680 1.00 89.38 94 ILE A N 1
ATOM 786 C CA . ILE A 1 94 ? -3.177 1.835 15.684 1.00 89.38 94 ILE A CA 1
ATOM 787 C C . ILE A 1 94 ? -2.209 2.468 14.677 1.00 89.38 94 ILE A C 1
ATOM 789 O O . ILE A 1 94 ? -2.318 2.224 13.476 1.00 89.38 94 ILE A O 1
ATOM 793 N N . ARG A 1 95 ? -1.188 3.181 15.169 1.00 92.44 95 ARG A N 1
ATOM 794 C CA . ARG A 1 95 ? -0.152 3.821 14.349 1.00 92.44 95 ARG A CA 1
ATOM 795 C C . ARG A 1 95 ? 0.559 2.839 13.426 1.00 92.44 95 ARG A C 1
ATOM 797 O O . ARG A 1 95 ? 0.664 3.090 12.229 1.00 92.44 95 ARG A O 1
ATOM 804 N N . LYS A 1 96 ? 1.052 1.719 13.964 1.00 92.06 96 LYS A N 1
ATOM 805 C CA . LYS A 1 96 ? 1.784 0.714 13.177 1.00 92.06 96 LYS A CA 1
ATOM 806 C C . LYS A 1 96 ? 0.917 0.154 12.046 1.00 92.06 96 LYS A C 1
ATOM 808 O O . LYS A 1 96 ? 1.385 0.045 10.912 1.00 92.06 96 LYS A O 1
ATOM 813 N N . SER A 1 97 ? -0.344 -0.154 12.344 1.00 90.94 97 SER A N 1
ATOM 814 C CA . SER A 1 97 ? -1.300 -0.668 11.358 1.00 90.94 97 SER A CA 1
ATOM 815 C C . SER A 1 97 ? -1.627 0.384 10.296 1.00 90.94 97 SER A C 1
ATOM 817 O O . SER A 1 97 ? -1.602 0.079 9.106 1.00 90.94 97 SER A O 1
ATOM 819 N N . PHE A 1 98 ? -1.838 1.637 10.708 1.00 91.75 98 PHE A N 1
ATOM 820 C CA . PHE A 1 98 ? -2.077 2.758 9.805 1.00 91.75 98 PHE A CA 1
ATOM 821 C C . PHE A 1 98 ? -0.923 2.956 8.815 1.00 91.75 98 PHE A C 1
ATOM 823 O O . PHE A 1 98 ? -1.148 2.966 7.608 1.00 91.75 98 PHE A O 1
ATOM 830 N N . ILE A 1 99 ? 0.314 3.066 9.311 1.00 92.62 99 ILE A N 1
ATOM 831 C CA . ILE A 1 99 ? 1.507 3.288 8.476 1.00 92.62 99 ILE A CA 1
ATOM 832 C C . ILE A 1 99 ? 1.708 2.125 7.500 1.00 92.62 99 ILE A C 1
ATOM 834 O O . ILE A 1 99 ? 2.024 2.341 6.331 1.00 92.62 99 ILE A O 1
ATOM 838 N N . SER A 1 100 ? 1.488 0.892 7.956 1.00 91.88 100 SER A N 1
ATOM 839 C CA . SER A 1 100 ? 1.643 -0.291 7.105 1.00 91.88 100 SER A CA 1
ATOM 840 C C . SER A 1 100 ? 0.623 -0.296 5.964 1.00 91.88 100 SER A C 1
ATOM 842 O O . SER A 1 100 ? 0.998 -0.489 4.811 1.00 91.88 100 SER A O 1
ATOM 844 N N . ILE A 1 101 ? -0.654 -0.037 6.264 1.00 89.12 101 ILE A N 1
ATOM 845 C CA . ILE A 1 101 ? -1.745 -0.077 5.279 1.00 89.12 101 ILE A CA 1
ATOM 846 C C . ILE A 1 101 ? -1.668 1.120 4.328 1.00 89.12 101 ILE A C 1
ATOM 848 O O . ILE A 1 101 ? -1.601 0.934 3.117 1.00 89.12 101 ILE A O 1
ATOM 852 N N . TYR A 1 102 ? -1.657 2.340 4.864 1.00 87.81 102 TYR A N 1
ATOM 853 C CA . TYR A 1 102 ? -1.790 3.570 4.076 1.00 87.81 102 TYR A CA 1
ATOM 854 C C . TYR A 1 102 ? -0.459 4.127 3.561 1.00 87.81 102 TYR A C 1
ATOM 856 O O . TYR A 1 102 ? -0.453 4.927 2.629 1.00 87.81 102 TYR A O 1
ATOM 864 N N . GLY A 1 103 ? 0.662 3.725 4.158 1.00 89.56 103 GLY A N 1
ATOM 865 C CA . GLY A 1 103 ? 1.999 4.104 3.716 1.00 89.56 103 GLY A CA 1
ATOM 866 C C . GLY A 1 103 ? 2.615 3.049 2.805 1.00 89.56 103 GLY A C 1
ATOM 867 O O . GLY A 1 103 ? 2.661 3.208 1.585 1.00 89.56 103 GLY A O 1
ATOM 868 N N . ILE A 1 104 ? 3.082 1.952 3.404 1.00 86.75 104 ILE A N 1
ATOM 869 C CA . ILE A 1 104 ? 3.885 0.935 2.706 1.00 86.75 104 ILE A CA 1
ATOM 870 C C . ILE A 1 104 ? 3.068 0.234 1.624 1.00 86.75 104 ILE A C 1
ATOM 872 O O . ILE A 1 104 ? 3.477 0.211 0.465 1.00 86.75 104 ILE A O 1
ATOM 876 N N . LEU A 1 105 ? 1.916 -0.333 1.987 1.00 85.69 105 LEU A N 1
ATOM 877 C CA . LEU A 1 105 ? 1.140 -1.133 1.047 1.00 85.69 105 LEU A CA 1
ATOM 878 C C . LEU A 1 105 ? 0.439 -0.250 0.010 1.00 85.69 105 LEU A C 1
ATOM 880 O O . LEU A 1 105 ? 0.527 -0.516 -1.186 1.00 85.69 105 LEU A O 1
ATOM 884 N N . PHE A 1 106 ? -0.232 0.816 0.452 1.00 81.44 106 PHE A N 1
ATOM 885 C CA . PHE A 1 106 ? -1.002 1.667 -0.447 1.00 81.44 106 PHE A CA 1
ATOM 886 C C . PHE A 1 106 ? -0.135 2.514 -1.381 1.00 81.44 106 PHE A C 1
ATOM 888 O O . PHE A 1 106 ? -0.450 2.602 -2.565 1.00 81.44 106 PHE A O 1
ATOM 895 N N . TRP A 1 107 ? 0.948 3.115 -0.888 1.00 82.25 107 TRP A N 1
ATOM 896 C CA . TRP A 1 107 ? 1.753 4.042 -1.684 1.00 82.25 107 TRP A CA 1
ATOM 897 C C . TRP A 1 107 ? 3.081 3.426 -2.128 1.00 82.25 107 TRP A C 1
ATOM 899 O O . TRP A 1 107 ? 3.371 3.402 -3.323 1.00 82.25 107 TRP A O 1
ATOM 909 N N . GLY A 1 108 ? 3.856 2.859 -1.200 1.00 82.50 108 GLY A N 1
ATOM 910 C CA . GLY A 1 108 ? 5.185 2.312 -1.498 1.00 82.50 108 GLY A CA 1
ATOM 911 C C . GLY A 1 108 ? 5.157 1.181 -2.529 1.00 82.50 108 GLY A C 1
ATOM 912 O O . GLY A 1 108 ? 5.783 1.277 -3.583 1.00 82.50 108 GLY A O 1
ATOM 913 N N . LEU A 1 109 ? 4.381 0.126 -2.273 1.00 84.31 109 LEU A N 1
ATOM 914 C CA . LEU A 1 109 ? 4.313 -1.033 -3.168 1.00 84.31 109 LEU A CA 1
ATOM 915 C C . LEU A 1 109 ? 3.629 -0.729 -4.507 1.00 84.31 109 LEU A C 1
ATOM 917 O O . LEU A 1 109 ? 4.089 -1.212 -5.537 1.00 84.31 109 LEU A O 1
ATOM 921 N N . ASN A 1 110 ? 2.573 0.089 -4.533 1.00 80.12 110 ASN A N 1
ATOM 922 C CA . ASN A 1 110 ? 1.932 0.459 -5.802 1.00 80.12 110 ASN A CA 1
ATOM 923 C C . ASN A 1 110 ? 2.862 1.275 -6.705 1.00 80.12 110 ASN A C 1
ATOM 925 O O . ASN A 1 110 ? 2.877 1.056 -7.918 1.00 80.12 110 ASN A O 1
ATOM 929 N N . THR A 1 111 ? 3.660 2.167 -6.115 1.00 77.69 111 THR A N 1
ATOM 930 C CA . THR A 1 111 ? 4.659 2.961 -6.841 1.00 77.69 111 THR A CA 1
ATOM 931 C C . THR A 1 111 ? 5.787 2.074 -7.361 1.00 77.69 111 THR A C 1
ATOM 933 O O . THR A 1 111 ? 6.166 2.187 -8.525 1.00 77.69 111 THR A O 1
ATOM 936 N N . MET A 1 112 ? 6.246 1.114 -6.549 1.00 82.00 112 MET A N 1
ATOM 937 C CA . MET A 1 112 ? 7.196 0.089 -6.984 1.00 82.00 112 MET A CA 1
ATOM 938 C C . MET A 1 112 ? 6.673 -0.666 -8.212 1.00 82.00 112 MET A C 1
ATOM 940 O O . MET A 1 112 ? 7.364 -0.726 -9.222 1.00 82.00 112 MET A O 1
ATOM 944 N N . ILE A 1 113 ? 5.439 -1.185 -8.164 1.00 80.94 113 ILE A N 1
ATOM 945 C CA . ILE A 1 113 ? 4.829 -1.931 -9.279 1.00 80.94 113 ILE A CA 1
ATOM 946 C C . ILE A 1 113 ? 4.727 -1.060 -10.536 1.00 80.94 113 ILE A C 1
ATOM 948 O O . ILE A 1 113 ? 5.024 -1.531 -11.632 1.00 80.94 113 ILE A O 1
ATOM 952 N N . ALA A 1 114 ? 4.329 0.208 -10.396 1.00 72.62 114 ALA A N 1
ATOM 953 C CA . ALA A 1 114 ? 4.190 1.112 -11.533 1.00 72.62 114 ALA A CA 1
ATOM 954 C C . ALA A 1 114 ? 5.528 1.339 -12.257 1.00 72.62 114 ALA A C 1
ATOM 956 O O . ALA A 1 114 ? 5.571 1.351 -13.489 1.00 72.62 114 ALA A O 1
ATOM 957 N N . ILE A 1 115 ? 6.623 1.456 -11.504 1.00 72.75 115 ILE A N 1
ATOM 958 C CA . ILE A 1 115 ? 7.934 1.871 -12.019 1.00 72.75 115 ILE A CA 1
ATOM 959 C C . ILE A 1 115 ? 8.822 0.675 -12.401 1.00 72.75 115 ILE A C 1
ATOM 961 O O . ILE A 1 115 ? 9.732 0.833 -13.213 1.00 72.75 115 ILE A O 1
ATOM 965 N N . ILE A 1 116 ? 8.541 -0.536 -11.905 1.00 73.25 116 ILE A N 1
ATOM 966 C CA . ILE A 1 116 ? 9.370 -1.710 -12.205 1.00 73.25 116 ILE A CA 1
ATOM 967 C C . ILE A 1 116 ? 9.307 -2.045 -13.715 1.00 73.25 116 ILE A C 1
ATOM 969 O O . ILE A 1 116 ? 8.241 -2.303 -14.267 1.00 73.25 116 ILE A O 1
ATOM 973 N N . SER A 1 117 ? 10.429 -1.995 -14.429 1.00 64.31 117 SER A N 1
ATOM 974 C CA . SER A 1 117 ? 10.579 -2.488 -15.805 1.00 64.31 117 SER A CA 1
ATOM 975 C C . SER A 1 117 ? 11.094 -3.936 -15.782 1.00 64.31 117 SER A C 1
ATOM 977 O O . SER A 1 117 ? 11.929 -4.259 -14.941 1.00 64.31 117 SER A O 1
ATOM 979 N N . PRO A 1 118 ? 10.658 -4.837 -16.680 1.00 55.31 118 PRO A N 1
ATOM 980 C CA . PRO A 1 118 ? 11.222 -6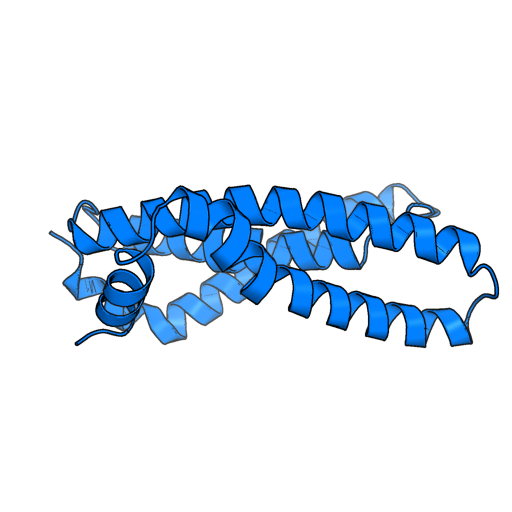.186 -16.780 1.00 55.31 118 PRO A CA 1
ATOM 981 C C . PRO A 1 118 ? 12.628 -6.221 -17.403 1.00 55.31 118 PRO A C 1
ATOM 983 O O . PRO A 1 118 ? 13.262 -7.269 -17.373 1.00 55.31 118 PRO A O 1
ATOM 986 N N . PHE A 1 119 ? 13.135 -5.101 -17.929 1.00 49.28 119 PHE A N 1
ATOM 987 C CA . PHE A 1 119 ? 14.526 -4.952 -18.364 1.00 49.28 119 PHE A CA 1
ATOM 988 C C . PHE A 1 119 ? 15.244 -3.981 -17.426 1.00 49.28 119 PHE A C 1
ATOM 990 O O . PHE A 1 119 ? 15.517 -2.840 -17.788 1.00 49.28 119 PHE A O 1
ATOM 997 N N . PHE A 1 120 ? 15.503 -4.398 -16.187 1.00 54.56 120 PHE A N 1
ATOM 998 C CA . PHE A 1 120 ? 16.541 -3.736 -15.404 1.00 54.56 120 PHE A CA 1
ATOM 999 C C . PHE A 1 120 ? 17.865 -4.387 -15.741 1.00 54.56 120 PHE A C 1
ATOM 1001 O O . PHE A 1 120 ? 18.112 -5.540 -15.403 1.00 54.56 120 PHE A O 1
ATOM 1008 N N . GLU A 1 121 ? 18.713 -3.610 -16.400 1.00 54.50 121 GLU A N 1
ATOM 1009 C CA . GLU A 1 121 ? 20.040 -4.009 -16.862 1.00 54.50 121 GLU A CA 1
ATOM 1010 C C . GLU A 1 121 ? 20.992 -4.394 -15.712 1.00 54.50 121 GLU A C 1
ATOM 1012 O O . GLU A 1 121 ? 22.072 -4.922 -15.959 1.00 54.50 121 GLU A O 1
ATOM 1017 N N . SER A 1 122 ? 20.597 -4.195 -14.442 1.00 63.59 122 SER A N 1
ATOM 1018 C CA . SER A 1 122 ? 21.346 -4.701 -13.289 1.00 63.59 122 SER A CA 1
ATOM 1019 C C . SER A 1 122 ? 20.466 -5.161 -12.120 1.00 63.59 122 SER A C 1
ATOM 1021 O O . SER A 1 122 ? 19.490 -4.513 -11.733 1.00 63.59 122 SER A O 1
ATOM 1023 N N . THR A 1 123 ? 20.890 -6.251 -11.473 1.00 69.00 123 THR A N 1
ATOM 1024 C CA . THR A 1 123 ? 20.343 -6.768 -10.204 1.00 69.00 123 THR A CA 1
ATOM 1025 C C . THR A 1 123 ? 20.314 -5.698 -9.107 1.00 69.00 123 THR A C 1
ATOM 1027 O O . THR A 1 123 ? 19.419 -5.687 -8.262 1.00 69.00 123 THR A O 1
ATOM 1030 N N . ILE A 1 124 ? 21.262 -4.755 -9.147 1.00 73.81 124 ILE A N 1
ATOM 1031 C CA . ILE A 1 124 ? 21.365 -3.645 -8.195 1.00 73.81 124 ILE A CA 1
ATOM 1032 C C . ILE A 1 124 ? 20.143 -2.728 -8.307 1.00 73.81 124 ILE A C 1
ATOM 1034 O O . ILE A 1 124 ? 19.569 -2.360 -7.282 1.00 73.81 124 ILE A O 1
ATOM 1038 N N . ALA A 1 125 ? 19.683 -2.406 -9.520 1.00 70.94 125 ALA A N 1
ATOM 1039 C CA . ALA A 1 125 ? 18.506 -1.559 -9.723 1.00 70.94 125 ALA A CA 1
ATOM 1040 C C . ALA A 1 125 ? 17.223 -2.200 -9.166 1.00 70.94 125 ALA A C 1
ATOM 1042 O O . ALA A 1 125 ? 16.419 -1.520 -8.528 1.00 70.94 125 ALA A O 1
ATOM 1043 N N . ILE A 1 126 ? 17.069 -3.518 -9.329 1.00 72.00 126 ILE A N 1
ATOM 1044 C CA . ILE A 1 126 ? 15.925 -4.274 -8.799 1.00 72.00 126 ILE A CA 1
ATOM 1045 C C . ILE A 1 126 ? 15.927 -4.253 -7.265 1.00 72.00 126 ILE A C 1
ATOM 1047 O O . ILE A 1 126 ? 14.920 -3.898 -6.652 1.00 72.00 126 ILE A O 1
ATOM 1051 N N . ILE A 1 127 ? 17.064 -4.572 -6.636 1.00 74.06 127 ILE A N 1
ATOM 1052 C CA . ILE A 1 127 ? 17.207 -4.552 -5.169 1.00 74.06 127 ILE A CA 1
ATOM 1053 C C . ILE A 1 127 ? 16.926 -3.149 -4.625 1.00 74.06 127 ILE A C 1
ATOM 1055 O O . ILE A 1 127 ? 16.198 -2.980 -3.647 1.00 74.06 127 ILE A O 1
ATOM 1059 N N . THR A 1 128 ? 17.463 -2.135 -5.301 1.00 74.19 128 THR A N 1
ATOM 1060 C CA . THR A 1 128 ? 17.298 -0.731 -4.926 1.00 74.19 128 THR A CA 1
ATOM 1061 C C . THR A 1 128 ? 15.821 -0.343 -4.920 1.00 74.19 128 THR A C 1
ATOM 1063 O O . THR A 1 128 ? 15.345 0.266 -3.967 1.00 74.19 128 THR A O 1
ATOM 1066 N N . GLN A 1 129 ? 15.049 -0.759 -5.923 1.00 76.25 129 GLN A N 1
ATOM 1067 C CA . GLN A 1 129 ? 13.620 -0.451 -6.002 1.00 76.25 129 GLN A CA 1
ATOM 1068 C C . GLN A 1 129 ? 12.774 -1.214 -4.980 1.00 76.25 129 GLN A C 1
ATOM 1070 O O . GLN A 1 129 ? 11.850 -0.630 -4.413 1.00 76.25 129 GLN A O 1
ATOM 1075 N N . ILE A 1 130 ? 13.113 -2.475 -4.696 1.00 80.44 130 ILE A N 1
ATOM 1076 C CA . ILE A 1 130 ? 12.434 -3.285 -3.672 1.00 80.44 130 ILE A CA 1
ATOM 1077 C C . ILE A 1 130 ? 12.595 -2.674 -2.276 1.00 80.44 130 ILE A C 1
ATOM 1079 O O . ILE A 1 130 ? 11.728 -2.857 -1.428 1.00 80.44 130 ILE A O 1
ATOM 1083 N N . ILE A 1 131 ? 13.672 -1.929 -2.025 1.00 82.81 131 ILE A N 1
ATOM 1084 C CA . ILE A 1 131 ? 13.943 -1.329 -0.715 1.00 82.81 131 ILE A CA 1
ATOM 1085 C C . ILE A 1 131 ? 13.465 0.127 -0.660 1.00 82.81 131 ILE A C 1
ATOM 1087 O O . ILE A 1 131 ? 12.747 0.508 0.266 1.00 82.81 131 ILE A O 1
ATOM 1091 N N . ILE A 1 132 ? 13.822 0.947 -1.653 1.00 86.12 132 ILE A N 1
ATOM 1092 C CA . ILE A 1 132 ? 13.561 2.393 -1.630 1.00 86.12 132 ILE A CA 1
ATOM 1093 C C . ILE A 1 132 ? 12.063 2.692 -1.636 1.00 86.12 132 ILE A C 1
ATOM 1095 O O . ILE A 1 132 ? 11.610 3.527 -0.854 1.00 86.12 132 ILE A O 1
ATOM 1099 N N . TRP A 1 133 ? 11.273 2.021 -2.476 1.00 87.19 133 TRP A N 1
ATOM 1100 C CA . TRP A 1 133 ? 9.855 2.357 -2.610 1.00 87.19 133 TRP A CA 1
ATOM 1101 C C . TRP A 1 133 ? 9.027 1.998 -1.367 1.00 87.19 133 TRP A C 1
ATOM 1103 O O . TRP A 1 133 ? 8.256 2.848 -0.910 1.00 87.19 133 TRP A O 1
ATOM 1113 N N . PRO A 1 134 ? 9.204 0.821 -0.732 1.00 88.56 134 PRO A N 1
ATOM 1114 C CA . PRO A 1 134 ? 8.601 0.555 0.573 1.00 88.56 134 PRO A CA 1
ATOM 1115 C C . PRO A 1 134 ? 9.042 1.528 1.669 1.00 88.56 134 PRO A C 1
ATOM 1117 O O . PRO A 1 134 ? 8.201 1.945 2.465 1.00 88.56 134 PRO A O 1
ATOM 1120 N N . LEU A 1 135 ? 10.317 1.934 1.700 1.00 89.62 135 LEU A N 1
ATOM 1121 C CA . LEU A 1 135 ? 10.803 2.940 2.652 1.00 89.62 135 LEU A CA 1
ATOM 1122 C C . LEU A 1 135 ? 10.150 4.305 2.420 1.00 89.62 135 LEU A C 1
ATOM 1124 O O . LEU A 1 135 ? 9.709 4.944 3.374 1.00 89.62 135 LEU A O 1
ATOM 1128 N N . ALA A 1 136 ? 10.015 4.729 1.167 1.00 88.44 136 ALA A N 1
ATOM 1129 C CA . ALA A 1 136 ? 9.322 5.962 0.821 1.00 88.44 136 ALA A CA 1
ATOM 1130 C C . ALA A 1 136 ? 7.834 5.893 1.231 1.00 88.44 136 ALA A C 1
ATOM 1132 O O . ALA A 1 136 ? 7.300 6.844 1.801 1.00 88.44 136 ALA A O 1
ATOM 1133 N N . GLY A 1 137 ? 7.189 4.733 1.058 1.00 90.38 137 GLY A N 1
ATOM 1134 C CA . GLY A 1 137 ? 5.852 4.456 1.594 1.00 90.38 137 GLY A CA 1
ATOM 1135 C C . GLY A 1 137 ? 5.776 4.521 3.118 1.00 90.38 137 GLY A C 1
ATOM 1136 O O . GLY A 1 137 ? 4.814 5.060 3.661 1.00 90.38 137 GLY A O 1
ATOM 1137 N N . LEU A 1 138 ? 6.789 4.032 3.829 1.00 93.44 138 LEU A N 1
ATOM 1138 C CA . LEU A 1 138 ? 6.868 4.139 5.285 1.00 93.44 138 LEU A CA 1
ATOM 1139 C C . LEU A 1 138 ? 6.948 5.605 5.726 1.00 93.44 138 LEU A C 1
ATOM 1141 O O . LEU A 1 138 ? 6.175 6.016 6.592 1.00 93.44 138 LEU A O 1
ATOM 1145 N N . VAL A 1 139 ? 7.827 6.397 5.105 1.00 92.50 139 VAL A N 1
ATOM 1146 C CA . VAL A 1 139 ? 7.956 7.841 5.370 1.00 92.50 139 VAL A CA 1
ATOM 1147 C C . VAL A 1 139 ? 6.627 8.548 5.118 1.00 92.50 139 VAL A C 1
ATOM 1149 O O . VAL A 1 139 ? 6.151 9.287 5.980 1.00 92.50 139 VAL A O 1
ATOM 1152 N N . TRP A 1 140 ? 5.974 8.256 3.992 1.00 90.62 140 TRP A N 1
ATOM 1153 C CA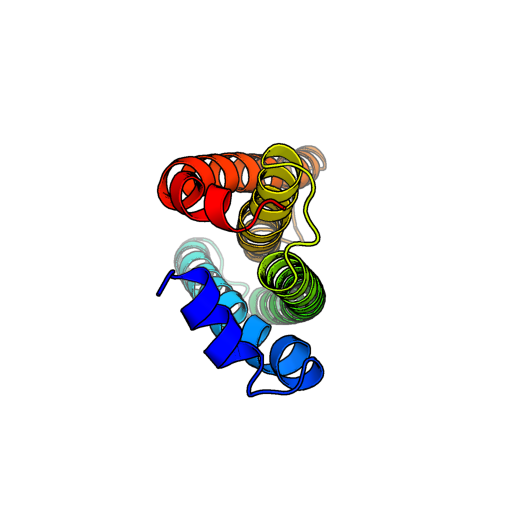 . TRP A 1 140 ? 4.648 8.785 3.682 1.00 90.62 140 TRP A CA 1
ATOM 1154 C C . TRP A 1 140 ? 3.615 8.431 4.758 1.00 90.62 140 TRP A C 1
ATOM 1156 O O . TRP A 1 140 ? 2.886 9.296 5.243 1.00 90.62 140 TRP A O 1
ATOM 1166 N N . GLY A 1 141 ? 3.584 7.170 5.192 1.00 90.00 141 GLY A N 1
ATOM 1167 C CA . GLY A 1 141 ? 2.694 6.715 6.256 1.00 90.00 141 GLY A CA 1
ATOM 1168 C C . GLY A 1 141 ? 2.924 7.452 7.577 1.00 90.00 141 GLY A C 1
ATOM 1169 O O . GLY A 1 141 ? 1.952 7.792 8.251 1.00 90.00 141 GLY A O 1
ATOM 1170 N N . ILE A 1 142 ? 4.182 7.735 7.939 1.00 93.00 142 ILE A N 1
ATOM 1171 C CA . ILE A 1 142 ? 4.528 8.527 9.130 1.00 93.00 142 ILE A CA 1
ATOM 1172 C C . ILE A 1 142 ? 4.010 9.960 8.996 1.00 93.00 142 ILE A C 1
ATOM 1174 O O . ILE A 1 142 ? 3.354 10.445 9.914 1.00 93.00 142 ILE A O 1
ATOM 1178 N N . ILE A 1 143 ? 4.253 10.621 7.862 1.00 91.06 143 ILE A N 1
ATOM 1179 C CA . ILE A 1 143 ? 3.773 11.989 7.610 1.00 91.06 143 ILE A CA 1
ATOM 1180 C C . ILE A 1 143 ? 2.248 12.040 7.738 1.00 91.06 143 ILE A C 1
ATOM 1182 O O . ILE A 1 143 ? 1.701 12.877 8.456 1.00 91.06 143 ILE A O 1
ATOM 1186 N N . MET A 1 144 ? 1.555 11.092 7.108 1.00 89.25 144 MET A N 1
ATOM 1187 C CA . MET A 1 144 ? 0.103 10.979 7.200 1.00 89.25 144 MET A CA 1
ATOM 1188 C C . MET A 1 144 ? -0.351 10.713 8.637 1.00 89.25 144 MET A C 1
ATOM 1190 O O . MET A 1 144 ? -1.329 11.300 9.094 1.00 89.25 144 MET A O 1
ATOM 1194 N N . TRP A 1 145 ? 0.367 9.883 9.392 1.00 90.62 145 TRP A N 1
ATOM 1195 C CA . TRP A 1 145 ? 0.071 9.697 10.806 1.00 90.62 145 TRP A CA 1
ATOM 1196 C C . TRP A 1 145 ? 0.221 10.998 11.603 1.00 90.62 145 TRP A C 1
ATOM 1198 O O . TRP A 1 145 ? -0.631 11.283 12.432 1.00 90.62 145 TRP A O 1
ATOM 1208 N N . CYS A 1 146 ? 1.232 11.826 11.350 1.00 88.94 146 CYS A N 1
ATOM 1209 C CA . CYS A 1 146 ? 1.373 13.113 12.038 1.00 88.94 146 CYS A CA 1
ATOM 1210 C C . CYS A 1 146 ? 0.194 14.062 11.759 1.00 88.94 146 CYS A C 1
ATOM 1212 O O . CYS A 1 146 ? -0.235 14.782 12.655 1.00 88.94 146 CYS A O 1
ATOM 1214 N N . ILE A 1 147 ? -0.366 14.030 10.547 1.00 87.19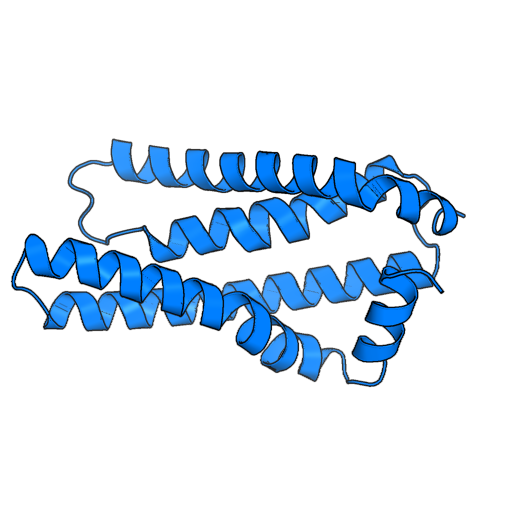 147 ILE A N 1
ATOM 1215 C CA . ILE A 1 147 ? -1.500 14.882 10.154 1.00 87.19 147 ILE A CA 1
ATOM 1216 C C . ILE A 1 147 ? -2.825 14.378 10.748 1.00 87.19 147 ILE A C 1
ATOM 1218 O O . ILE A 1 147 ? -3.671 15.172 11.158 1.00 87.19 147 ILE A O 1
ATOM 1222 N N . TYR A 1 148 ? -3.038 13.059 10.770 1.00 84.31 148 TYR A N 1
ATOM 1223 C CA . TYR A 1 148 ? -4.336 12.459 11.107 1.00 84.31 148 TYR A CA 1
ATOM 1224 C C . TYR A 1 148 ? -4.383 11.776 12.484 1.00 84.31 148 TYR A C 1
ATOM 1226 O O . TYR A 1 148 ? -5.469 11.459 12.969 1.00 84.31 148 TYR A O 1
ATOM 1234 N N . GLY A 1 149 ? -3.229 11.547 13.108 1.00 84.25 149 GLY A N 1
ATOM 1235 C CA . GLY A 1 149 ? -3.018 10.702 14.287 1.00 84.25 149 GLY A CA 1
ATOM 1236 C C . GLY A 1 149 ? -3.752 11.166 15.540 1.00 84.25 149 GLY A C 1
ATOM 1237 O O . GLY A 1 149 ? -4.295 10.337 16.265 1.00 84.25 149 GLY A O 1
ATOM 1238 N N . SER A 1 150 ? -3.846 12.481 15.758 1.00 81.69 150 SER A N 1
ATOM 1239 C CA . SER A 1 150 ? -4.516 13.072 16.930 1.00 81.69 150 SER A CA 1
ATOM 1240 C C . SER A 1 150 ? -5.994 12.683 17.038 1.00 81.69 150 SER A C 1
ATOM 1242 O O . SER A 1 150 ? -6.544 12.574 18.127 1.00 81.69 150 SER A O 1
ATOM 1244 N N . GLY A 1 151 ? -6.650 12.392 15.911 1.00 79.88 151 GLY A N 1
ATOM 1245 C CA . GLY A 1 151 ? -8.043 11.952 15.888 1.00 79.88 151 GLY A CA 1
ATOM 1246 C C . GLY A 1 151 ? -8.263 10.489 16.283 1.00 79.88 151 GLY A C 1
ATOM 1247 O O . GLY A 1 151 ? -9.422 10.064 16.322 1.00 79.88 151 GLY A O 1
ATOM 1248 N N . PHE A 1 152 ? -7.197 9.712 16.519 1.00 83.94 152 PHE A N 1
ATOM 1249 C CA . PHE A 1 152 ? -7.290 8.277 16.795 1.00 83.94 152 PHE A CA 1
ATOM 1250 C C . PHE A 1 152 ? -7.339 7.914 18.286 1.00 83.94 152 PHE A C 1
ATOM 1252 O O . PHE A 1 152 ? -7.761 6.805 18.605 1.00 83.94 152 PHE A O 1
ATOM 1259 N N . GLU A 1 153 ? -6.981 8.829 19.191 1.00 80.88 153 GLU A N 1
ATOM 1260 C CA . GLU A 1 153 ? -6.957 8.570 20.644 1.00 80.88 153 GLU A CA 1
ATOM 1261 C C . GLU A 1 153 ? -8.329 8.155 21.192 1.00 80.88 153 GLU A C 1
ATOM 1263 O O . GLU A 1 153 ? -8.434 7.262 22.023 1.00 80.88 153 GLU A O 1
ATOM 1268 N N . LYS A 1 154 ? -9.406 8.706 20.630 1.00 81.06 154 LYS A N 1
ATOM 1269 C CA . LYS A 1 154 ? -10.794 8.383 20.998 1.00 81.06 154 LYS A CA 1
ATOM 1270 C C . LYS A 1 154 ? -11.265 6.958 20.648 1.00 81.06 154 LYS A C 1
ATOM 1272 O O . LYS A 1 154 ? -12.401 6.614 20.969 1.00 81.06 154 LYS A O 1
ATOM 1277 N N . TYR A 1 155 ? -10.456 6.175 19.927 1.00 80.50 155 TYR A N 1
ATOM 1278 C CA . TYR A 1 155 ? -10.749 4.773 19.580 1.00 80.50 155 TYR A CA 1
ATOM 1279 C C . TYR A 1 155 ? -9.953 3.770 20.420 1.00 80.50 155 TYR A C 1
ATOM 1281 O O . TYR A 1 155 ? -9.997 2.571 20.142 1.00 80.50 155 TYR A O 1
ATOM 1289 N N . ILE A 1 156 ? -9.207 4.258 21.408 1.00 79.19 156 ILE A N 1
ATOM 1290 C CA . ILE A 1 156 ? -8.568 3.426 22.423 1.00 79.19 156 ILE A CA 1
ATOM 1291 C C . ILE A 1 156 ? -9.627 3.089 23.477 1.00 79.19 156 ILE A C 1
ATOM 1293 O O . ILE A 1 156 ? -10.526 3.898 23.735 1.00 79.19 156 ILE A O 1
ATOM 1297 N N . ASN A 1 157 ? -9.555 1.865 23.994 1.00 63.53 157 ASN A N 1
ATOM 1298 C CA . ASN A 1 157 ? -10.435 1.382 25.054 1.00 63.53 157 ASN A CA 1
ATOM 1299 C C . ASN A 1 157 ? -9.996 1.908 26.422 1.00 63.53 157 ASN A C 1
ATOM 1301 O O . ASN A 1 157 ? -8.772 1.873 26.679 1.00 63.53 157 ASN A O 1
#

Sequence (157 aa):
MGKVDSKWNKISKRTMKWHMFVGFPLKQIIPIQLFLLVVLEFINKYINENIKLFIVQSIIKLIVAYLLGIVIGRLEWSYLEKLNERKFCDIKNIRKSFISIYGILFWGLNTMIAIISPFFESTIAIITQIIIWPLAGLVWGIIMWCIYGSGFEKYIN

Radius of gyration: 17.74 Å; chains: 1; bounding box: 45×23×55 Å